Protein AF-A0A534AQY7-F1 (afdb_monomer_lite)

Sequence (95 aa):
MRLPFAALLLFAPAAGAAQSSAERMTNDSYTRSHDYDLVHQRIEVRNFDWDSTSFDGRVTTTLLALRPGLDSVVLDAGKGLAVARVVDARGAALR

Structure (mmCIF, N/CA/C/O backbone):
data_AF-A0A534AQY7-F1
#
_entry.id   AF-A0A534AQY7-F1
#
loop_
_atom_site.group_PDB
_atom_site.id
_atom_site.type_symbol
_atom_site.label_atom_id
_atom_site.label_alt_id
_atom_site.label_comp_id
_atom_site.label_asym_id
_atom_site.label_entity_id
_atom_site.label_seq_id
_atom_site.pdbx_PDB_ins_code
_atom_site.Cartn_x
_atom_site.Cartn_y
_atom_site.Cartn_z
_atom_site.occupancy
_atom_site.B_iso_or_equiv
_atom_site.auth_seq_id
_atom_site.auth_comp_id
_atom_site.auth_asym_id
_atom_site.auth_atom_id
_atom_site.pdbx_PDB_model_num
ATOM 1 N N . MET A 1 1 ? 37.587 63.076 -17.686 1.00 42.66 1 MET A N 1
ATOM 2 C CA . MET A 1 1 ? 37.328 62.193 -16.527 1.00 42.66 1 MET A CA 1
ATOM 3 C C . MET A 1 1 ? 36.135 62.753 -15.769 1.00 42.66 1 MET A C 1
ATOM 5 O O . MET A 1 1 ? 36.260 63.812 -15.172 1.00 42.66 1 MET A O 1
ATOM 9 N N . ARG A 1 2 ? 34.954 62.140 -15.896 1.00 42.00 2 ARG A N 1
ATOM 10 C CA . ARG A 1 2 ? 33.722 62.583 -15.222 1.00 42.00 2 ARG A CA 1
ATOM 11 C C . ARG A 1 2 ? 33.092 61.341 -14.597 1.00 42.00 2 ARG A C 1
ATOM 13 O O . ARG A 1 2 ? 32.651 60.463 -15.327 1.00 42.00 2 ARG A O 1
ATOM 20 N N . LEU A 1 3 ? 33.157 61.244 -13.273 1.00 53.47 3 LEU A N 1
ATOM 21 C CA . LEU A 1 3 ? 32.483 60.214 -12.483 1.00 53.47 3 LEU A CA 1
ATOM 22 C C . LEU A 1 3 ? 30.973 60.496 -12.486 1.00 53.47 3 LEU A C 1
ATOM 24 O O . LEU A 1 3 ? 30.593 61.592 -12.067 1.00 53.47 3 LEU A O 1
ATOM 28 N N . PRO A 1 4 ? 30.103 59.560 -12.903 1.00 53.94 4 PRO A N 1
ATOM 29 C CA . PRO A 1 4 ? 28.691 59.663 -12.602 1.00 53.94 4 PRO A CA 1
ATOM 30 C C . PRO A 1 4 ? 28.397 58.995 -11.257 1.00 53.94 4 PRO A C 1
ATOM 32 O O . PRO A 1 4 ? 28.542 57.791 -11.061 1.00 53.94 4 PRO A O 1
ATOM 35 N N . PHE A 1 5 ? 28.020 59.876 -10.341 1.00 51.59 5 PHE A N 1
ATOM 36 C CA . PHE A 1 5 ? 27.209 59.691 -9.149 1.00 51.59 5 PHE A CA 1
ATOM 37 C C . PHE A 1 5 ? 26.295 58.447 -9.156 1.00 51.59 5 PHE A C 1
ATOM 39 O O . PHE A 1 5 ? 25.437 58.294 -10.018 1.00 51.59 5 PHE A O 1
ATOM 46 N N . ALA A 1 6 ? 26.486 57.623 -8.125 1.00 58.69 6 ALA A N 1
ATOM 47 C CA . ALA A 1 6 ? 25.481 56.933 -7.317 1.00 58.69 6 ALA A CA 1
ATOM 48 C C . ALA A 1 6 ? 24.161 56.483 -7.980 1.00 58.69 6 ALA A C 1
ATOM 50 O O . ALA A 1 6 ? 23.224 57.260 -8.141 1.00 58.69 6 ALA A O 1
ATOM 51 N N . ALA A 1 7 ? 24.018 55.166 -8.132 1.00 56.97 7 ALA A N 1
ATOM 52 C CA . ALA A 1 7 ? 22.736 54.489 -7.967 1.00 56.97 7 ALA A CA 1
ATOM 53 C C . ALA A 1 7 ? 22.969 53.245 -7.099 1.00 56.97 7 ALA A C 1
ATOM 55 O O . ALA A 1 7 ? 23.257 52.158 -7.596 1.00 56.97 7 ALA A O 1
ATOM 56 N N . LEU A 1 8 ? 22.917 53.428 -5.776 1.00 54.81 8 LEU A N 1
ATOM 57 C CA . LEU A 1 8 ? 22.866 52.317 -4.830 1.00 54.81 8 LEU A CA 1
ATOM 58 C C . LEU A 1 8 ? 21.468 51.693 -4.969 1.00 54.81 8 LEU A C 1
ATOM 60 O O . LEU A 1 8 ? 20.503 52.163 -4.370 1.00 54.81 8 LEU A O 1
ATOM 64 N N . LEU A 1 9 ? 21.339 50.687 -5.834 1.00 61.09 9 LEU A N 1
ATOM 65 C CA . LEU A 1 9 ? 20.143 49.854 -5.914 1.00 61.09 9 LEU A CA 1
ATOM 66 C C . LEU A 1 9 ? 20.016 49.102 -4.587 1.00 61.09 9 LEU A C 1
ATOM 68 O O . LEU A 1 9 ? 20.696 48.106 -4.345 1.00 61.09 9 LEU A O 1
ATOM 72 N N . LEU A 1 10 ? 19.164 49.627 -3.710 1.00 53.09 10 LEU A N 1
ATOM 73 C CA . LEU A 1 10 ? 18.685 48.941 -2.521 1.00 53.09 10 LEU A CA 1
ATOM 74 C C . LEU A 1 10 ? 17.956 47.671 -2.975 1.00 53.09 10 LEU A C 1
ATOM 76 O O . LEU A 1 10 ? 16.791 47.715 -3.364 1.00 53.09 10 LEU A O 1
ATOM 80 N N . PHE A 1 11 ? 18.649 46.534 -2.939 1.00 58.47 11 PHE A N 1
ATOM 81 C CA . PHE A 1 11 ? 18.016 45.221 -2.965 1.00 58.47 11 PHE A CA 1
ATOM 82 C C . PHE A 1 11 ? 17.224 45.066 -1.665 1.00 58.47 11 PHE A C 1
ATOM 84 O O . PHE A 1 11 ? 17.745 44.595 -0.655 1.00 58.47 11 PHE A O 1
ATOM 91 N N . ALA A 1 12 ? 15.963 45.497 -1.669 1.00 58.97 12 ALA A N 1
ATOM 92 C CA . ALA A 1 12 ? 15.021 45.051 -0.659 1.00 58.97 12 ALA A CA 1
ATOM 93 C C . ALA A 1 12 ? 14.864 43.532 -0.840 1.00 58.97 12 ALA A C 1
ATOM 95 O O . ALA A 1 12 ? 14.510 43.100 -1.942 1.00 58.97 12 ALA A O 1
ATOM 96 N N . PRO A 1 13 ? 15.143 42.700 0.179 1.00 54.50 13 PRO A N 1
ATOM 97 C CA . PRO A 1 13 ? 14.781 41.301 0.092 1.00 54.50 13 PRO A CA 1
ATOM 98 C C . P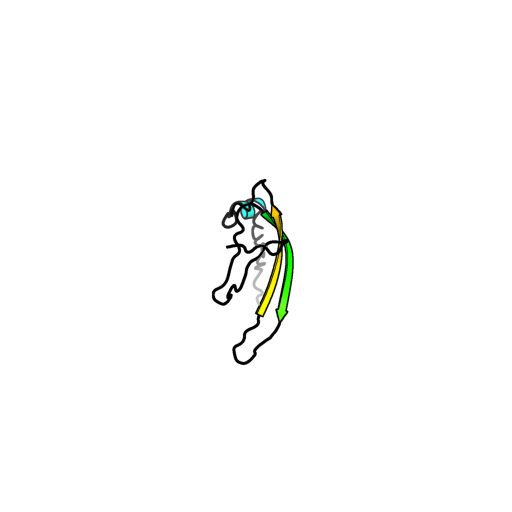RO A 1 13 ? 13.262 41.271 -0.045 1.00 54.50 13 PRO A C 1
ATOM 100 O O . PRO A 1 13 ? 12.543 41.733 0.842 1.00 54.50 13 PRO A O 1
ATOM 103 N N . ALA A 1 14 ? 12.764 40.761 -1.171 1.00 59.00 14 ALA A N 1
ATOM 104 C CA . ALA A 1 14 ? 11.396 40.292 -1.224 1.00 59.00 14 ALA A CA 1
ATOM 105 C C . ALA A 1 14 ? 11.326 39.191 -0.167 1.00 59.00 14 ALA A C 1
ATOM 107 O O . ALA A 1 14 ? 11.802 38.078 -0.389 1.00 59.00 14 ALA A O 1
ATOM 108 N N . ALA A 1 15 ? 10.830 39.532 1.022 1.00 58.59 15 ALA A N 1
ATOM 109 C CA . ALA A 1 15 ? 10.397 38.547 1.984 1.00 58.59 15 ALA A CA 1
ATOM 110 C C . ALA A 1 15 ? 9.287 37.785 1.266 1.00 58.59 15 ALA A C 1
ATOM 112 O O . ALA A 1 15 ? 8.142 38.233 1.231 1.00 58.59 15 ALA A O 1
ATOM 113 N N . GLY A 1 16 ? 9.654 36.699 0.579 1.00 54.16 16 GLY A N 1
ATOM 114 C CA . GLY A 1 16 ? 8.691 35.748 0.065 1.00 54.16 16 GLY A CA 1
ATOM 115 C C . GLY A 1 16 ? 7.837 35.400 1.263 1.00 54.16 16 GLY A C 1
ATOM 116 O O . GLY A 1 16 ? 8.376 34.894 2.247 1.00 54.16 16 GLY A O 1
ATOM 117 N N . ALA A 1 17 ? 6.568 35.809 1.232 1.00 60.81 17 ALA A N 1
ATOM 118 C CA . ALA A 1 17 ? 5.641 35.546 2.311 1.00 60.81 17 ALA A CA 1
ATOM 119 C C . ALA A 1 17 ? 5.704 34.041 2.548 1.00 60.81 17 ALA A C 1
ATOM 121 O O . ALA A 1 17 ? 5.273 33.249 1.709 1.00 60.81 17 ALA A O 1
ATOM 122 N N . ALA A 1 18 ? 6.365 33.643 3.633 1.00 60.38 18 ALA A N 1
ATOM 123 C CA . ALA A 1 18 ? 6.399 32.260 4.029 1.00 60.38 18 ALA A CA 1
ATOM 124 C C . ALA A 1 18 ? 4.945 31.941 4.344 1.00 60.38 18 ALA A C 1
ATOM 126 O O . ALA A 1 18 ? 4.428 32.421 5.350 1.00 60.38 18 ALA A O 1
ATOM 127 N N . GLN A 1 19 ? 4.276 31.224 3.434 1.00 59.47 19 GLN A N 1
ATOM 128 C CA . GLN A 1 19 ? 2.896 30.803 3.639 1.00 59.47 19 GLN A CA 1
ATOM 129 C C . GLN A 1 19 ? 2.810 30.220 5.043 1.00 59.47 19 GLN A C 1
ATOM 131 O O . GLN A 1 19 ? 3.631 29.368 5.418 1.00 59.47 19 GLN A O 1
ATOM 136 N N . SER A 1 20 ? 1.884 30.735 5.839 1.00 66.25 20 SER A N 1
ATOM 137 C CA . SER A 1 20 ? 1.730 30.285 7.213 1.00 66.25 20 SER A CA 1
ATOM 138 C C . SER A 1 20 ? 1.318 28.811 7.219 1.00 66.25 20 SER A C 1
ATOM 140 O O . SER A 1 20 ? 0.706 28.304 6.275 1.00 66.25 20 SER A O 1
ATOM 142 N N . SER A 1 21 ? 1.643 28.083 8.286 1.00 58.41 21 SER A N 1
ATOM 143 C CA . SER A 1 21 ? 1.154 26.707 8.455 1.00 58.41 21 SER A CA 1
ATOM 144 C C . SER A 1 21 ? -0.379 26.642 8.380 1.00 58.41 21 SER A C 1
ATOM 146 O O . SER A 1 21 ? -0.923 25.687 7.837 1.00 58.41 21 SER A O 1
ATOM 148 N N . ALA A 1 22 ? -1.064 27.701 8.826 1.00 61.66 22 ALA A N 1
ATOM 149 C CA . ALA A 1 22 ? -2.514 27.846 8.737 1.00 61.66 22 ALA A CA 1
ATOM 150 C C . ALA A 1 22 ? -3.026 27.939 7.285 1.00 61.66 22 ALA A C 1
ATOM 152 O O . ALA A 1 22 ? -4.034 27.318 6.952 1.00 61.66 22 ALA A O 1
ATOM 153 N N . GLU A 1 23 ? -2.314 28.647 6.403 1.00 60.03 23 GLU A N 1
ATOM 154 C CA . GLU A 1 23 ? -2.644 28.725 4.969 1.00 60.03 23 GLU A CA 1
ATOM 155 C C . GLU A 1 23 ? -2.351 27.414 4.223 1.00 60.03 23 GLU A C 1
ATOM 157 O O . GLU A 1 23 ? -3.048 27.083 3.265 1.00 60.03 23 GLU A O 1
ATOM 162 N N . ARG A 1 24 ? -1.366 26.621 4.675 1.00 58.28 24 ARG A N 1
ATOM 163 C CA . ARG A 1 24 ? -1.157 25.253 4.157 1.00 58.28 24 ARG A CA 1
ATOM 164 C C . ARG A 1 24 ? -2.281 24.299 4.560 1.00 58.28 24 ARG A C 1
ATOM 166 O O . ARG A 1 24 ? -2.639 23.437 3.770 1.00 58.28 24 ARG A O 1
ATOM 173 N N . MET A 1 25 ? -2.846 24.469 5.755 1.00 55.41 25 MET A N 1
ATOM 174 C CA . MET A 1 25 ? -3.970 23.660 6.246 1.00 55.41 25 MET A CA 1
ATOM 175 C C . MET A 1 25 ? -5.296 23.973 5.537 1.00 55.41 25 MET A C 1
ATOM 177 O O . MET A 1 25 ? -6.169 23.120 5.497 1.00 55.41 25 MET A O 1
ATOM 181 N N . THR A 1 26 ? -5.458 25.178 4.979 1.00 55.03 26 THR A N 1
ATOM 182 C CA . THR A 1 26 ? -6.689 25.607 4.283 1.00 55.03 26 THR A CA 1
ATOM 183 C C . THR A 1 26 ? -6.663 25.368 2.770 1.00 55.03 26 THR A C 1
ATOM 185 O O . THR A 1 26 ? -7.714 25.435 2.136 1.00 55.03 26 THR A O 1
ATOM 188 N N . ASN A 1 27 ? -5.505 25.057 2.169 1.00 52.81 27 ASN A N 1
ATOM 189 C CA . ASN A 1 27 ? -5.396 24.664 0.754 1.00 52.81 27 ASN A CA 1
ATOM 190 C C . ASN A 1 27 ? -5.703 23.170 0.580 1.00 52.81 27 ASN A C 1
ATOM 192 O O . ASN A 1 27 ? -4.877 22.336 0.202 1.00 52.81 27 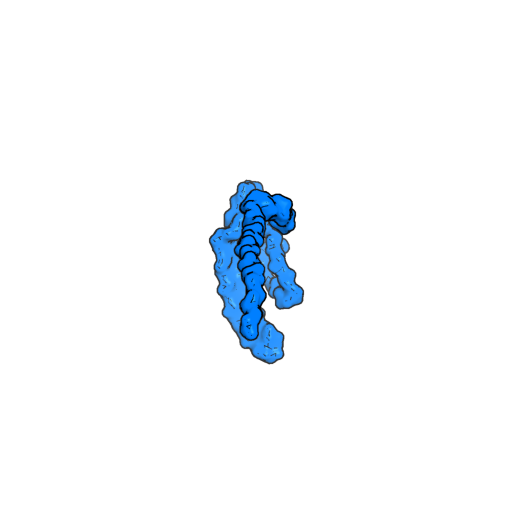ASN A O 1
ATOM 196 N N . ASP A 1 28 ? -6.934 22.867 0.956 1.00 51.41 28 ASP A N 1
ATOM 197 C CA . ASP A 1 28 ? -7.435 21.604 1.457 1.00 51.41 28 ASP A CA 1
ATOM 198 C C . ASP A 1 28 ? -7.720 20.559 0.368 1.00 51.41 28 ASP A C 1
ATOM 200 O O . ASP A 1 28 ? -8.728 19.860 0.362 1.00 51.41 28 ASP A O 1
ATOM 204 N N . SER A 1 29 ? -6.764 20.390 -0.544 1.00 45.38 29 SER A N 1
ATOM 205 C CA . SER A 1 29 ? -6.637 19.171 -1.355 1.00 45.38 29 SER A CA 1
ATOM 206 C C . SER A 1 29 ? -6.254 17.952 -0.489 1.00 45.38 29 SER A C 1
ATOM 208 O O . SER A 1 29 ? -6.064 16.859 -1.017 1.00 45.38 29 SER A O 1
ATOM 210 N N . TYR A 1 30 ? -6.103 18.151 0.829 1.00 47.69 30 TYR A N 1
ATOM 211 C CA . TYR A 1 30 ? -5.668 17.179 1.829 1.00 47.69 30 TYR A CA 1
ATOM 212 C C . TYR A 1 30 ? -6.785 16.759 2.807 1.00 47.69 30 TYR A C 1
ATOM 214 O O . TYR A 1 30 ? -6.566 15.847 3.604 1.00 47.69 30 TYR A O 1
ATOM 222 N N . THR A 1 31 ? -8.007 17.301 2.693 1.00 45.00 31 THR A N 1
ATOM 223 C CA . THR A 1 31 ? -9.219 16.748 3.337 1.00 45.00 31 THR A CA 1
ATOM 224 C C . THR A 1 31 ? -9.721 15.529 2.573 1.00 45.00 31 THR A C 1
ATOM 226 O O . THR A 1 31 ? -10.870 15.406 2.159 1.00 45.00 31 THR A O 1
ATOM 229 N N . ARG A 1 32 ? -8.855 14.523 2.444 1.00 53.44 32 ARG A N 1
ATOM 230 C CA . ARG A 1 32 ? -9.363 13.169 2.626 1.00 53.44 32 ARG A CA 1
ATOM 231 C C . ARG A 1 32 ? -9.636 13.089 4.125 1.00 53.44 32 ARG A C 1
ATOM 233 O O . ARG A 1 32 ? -8.726 13.272 4.930 1.00 53.44 32 ARG A O 1
ATOM 240 N N . SER A 1 33 ? -10.895 12.883 4.500 1.00 52.31 33 SER A N 1
ATOM 241 C CA . SER A 1 33 ? -11.227 12.374 5.829 1.00 52.31 33 SER A CA 1
ATOM 242 C C . SER A 1 33 ? -10.404 11.101 6.016 1.00 52.31 33 SER A C 1
ATOM 244 O O . SER A 1 33 ? -10.744 10.059 5.466 1.00 52.31 33 SER A O 1
ATOM 246 N N . HIS A 1 34 ? -9.251 11.206 6.671 1.00 69.62 34 HIS A N 1
ATOM 247 C CA . HIS A 1 34 ? -8.393 10.063 6.912 1.00 69.62 34 HIS A CA 1
ATOM 248 C C . HIS A 1 34 ? -8.985 9.360 8.129 1.00 69.62 34 HIS A C 1
ATOM 250 O O . HIS A 1 34 ? -8.822 9.801 9.259 1.00 69.62 34 HIS A O 1
ATOM 256 N N . ASP A 1 35 ? -9.742 8.287 7.904 1.00 86.50 35 ASP A N 1
ATOM 257 C CA . ASP A 1 35 ? -10.228 7.418 8.984 1.00 86.50 35 ASP A CA 1
ATOM 258 C C . ASP A 1 35 ? -9.081 6.646 9.671 1.00 86.50 35 ASP A C 1
ATOM 260 O O . ASP A 1 35 ? -9.298 5.917 10.642 1.00 86.50 35 ASP A O 1
ATOM 264 N N . TYR A 1 36 ? -7.849 6.823 9.185 1.00 90.44 36 TYR A N 1
ATOM 265 C CA . TYR A 1 36 ? -6.635 6.202 9.680 1.00 90.44 36 TYR A CA 1
ATOM 266 C C . TYR A 1 36 ? -5.389 7.063 9.437 1.00 90.44 36 TYR A C 1
ATOM 268 O O . TYR A 1 36 ? -5.282 7.741 8.418 1.00 90.44 36 TYR A O 1
ATOM 276 N N . ASP A 1 37 ? -4.400 6.921 10.315 1.00 90.56 37 ASP A N 1
ATOM 277 C CA . ASP A 1 37 ? -3.042 7.430 10.125 1.00 90.56 37 ASP A CA 1
ATOM 278 C C . ASP A 1 37 ? -2.097 6.321 9.651 1.00 90.56 37 ASP A C 1
ATOM 280 O O . ASP A 1 37 ? -2.193 5.169 10.085 1.00 90.56 37 ASP A O 1
ATOM 284 N N . LEU A 1 38 ? -1.135 6.669 8.791 1.00 92.50 38 LEU A N 1
ATOM 285 C CA . LEU A 1 38 ? -0.034 5.778 8.422 1.00 92.50 38 LEU A CA 1
ATOM 286 C C . LEU A 1 38 ? 1.065 5.834 9.485 1.00 92.50 38 LEU A C 1
ATOM 288 O O . LEU A 1 38 ? 1.708 6.861 9.674 1.00 92.50 38 LEU A O 1
ATOM 292 N N . VAL A 1 39 ? 1.303 4.707 10.156 1.00 95.69 39 VAL A N 1
ATOM 293 C CA . VAL A 1 39 ? 2.295 4.595 11.238 1.00 95.69 39 VAL A CA 1
ATOM 294 C C . VAL A 1 39 ? 3.631 4.076 10.714 1.00 95.69 39 VAL A C 1
ATOM 296 O O . VAL A 1 39 ? 4.694 4.527 11.132 1.00 95.69 39 VAL A O 1
ATOM 299 N N . HIS A 1 40 ? 3.590 3.095 9.811 1.00 97.38 40 HIS A N 1
ATOM 300 C CA . HIS A 1 40 ? 4.787 2.465 9.263 1.00 97.38 40 HIS A CA 1
ATOM 301 C C . HIS A 1 40 ? 4.510 1.857 7.891 1.00 97.38 40 HIS A C 1
ATOM 303 O O . HIS A 1 40 ? 3.393 1.426 7.604 1.00 97.38 40 HIS A O 1
ATOM 309 N N . GLN A 1 41 ? 5.549 1.759 7.066 1.00 97.38 41 GLN A N 1
ATOM 310 C CA . GLN A 1 41 ? 5.493 1.046 5.802 1.00 97.38 41 GLN A CA 1
ATOM 311 C C . GLN A 1 41 ? 6.787 0.266 5.573 1.00 97.38 41 GLN A C 1
ATOM 313 O O . GLN A 1 41 ? 7.884 0.817 5.665 1.00 97.38 41 GLN A O 1
ATOM 318 N N . ARG A 1 42 ? 6.645 -1.017 5.240 1.00 98.38 42 ARG A N 1
ATOM 319 C CA . ARG A 1 42 ? 7.734 -1.869 4.760 1.00 98.38 42 ARG A CA 1
ATOM 320 C C . ARG A 1 42 ? 7.513 -2.153 3.284 1.00 98.38 42 ARG A C 1
ATOM 322 O O . ARG A 1 42 ? 6.469 -2.684 2.914 1.00 98.38 42 ARG A O 1
ATOM 329 N N . ILE A 1 43 ? 8.514 -1.836 2.472 1.00 97.94 43 ILE A N 1
ATOM 330 C CA . ILE A 1 43 ? 8.514 -2.085 1.031 1.00 97.94 43 ILE A CA 1
ATOM 331 C C . ILE A 1 43 ? 9.563 -3.151 0.738 1.00 97.94 43 ILE A C 1
ATOM 333 O O . ILE A 1 43 ? 10.733 -3.003 1.087 1.00 97.94 43 ILE A O 1
ATOM 337 N N . GLU A 1 44 ? 9.129 -4.233 0.110 1.00 98.50 44 GLU A N 1
ATOM 338 C CA . GLU A 1 44 ? 9.972 -5.344 -0.309 1.00 98.50 44 GLU A CA 1
ATOM 339 C C . GLU A 1 44 ? 9.840 -5.486 -1.819 1.00 98.50 44 GLU A C 1
ATOM 341 O O . GLU A 1 44 ? 8.739 -5.701 -2.318 1.00 98.50 44 GLU A O 1
ATOM 346 N N . VAL A 1 45 ? 10.953 -5.379 -2.535 1.00 98.06 45 VAL A N 1
ATOM 347 C CA . VAL A 1 45 ? 11.014 -5.522 -3.994 1.00 98.06 45 VAL A CA 1
ATOM 348 C C . VAL A 1 45 ? 11.938 -6.676 -4.353 1.00 98.06 45 VAL A C 1
ATOM 350 O O . VAL A 1 45 ? 12.925 -6.930 -3.656 1.00 98.06 45 VAL A O 1
ATOM 353 N N . ARG A 1 46 ? 11.593 -7.410 -5.406 1.00 98.19 46 ARG A N 1
ATOM 354 C CA . ARG A 1 46 ? 12.314 -8.602 -5.862 1.00 98.19 46 ARG A CA 1
ATOM 355 C C . ARG A 1 46 ? 12.049 -8.866 -7.344 1.00 98.19 46 ARG A C 1
ATOM 357 O O . ARG A 1 46 ? 11.195 -8.227 -7.947 1.00 98.19 46 ARG A O 1
ATOM 364 N N . ASN A 1 47 ? 12.769 -9.846 -7.893 1.00 97.94 47 ASN A N 1
ATOM 365 C CA . ASN A 1 47 ? 12.600 -10.329 -9.266 1.00 97.94 47 ASN A CA 1
ATOM 366 C C . ASN A 1 47 ? 12.643 -9.192 -10.299 1.00 97.94 47 ASN A C 1
ATOM 368 O O . ASN A 1 47 ? 11.730 -9.029 -11.100 1.00 97.94 47 ASN A O 1
ATOM 372 N N . PHE A 1 48 ? 13.698 -8.380 -10.244 1.00 98.31 48 PHE A N 1
ATOM 373 C CA . PHE A 1 48 ? 13.918 -7.327 -11.226 1.00 98.31 48 PHE A CA 1
ATOM 374 C C . PHE A 1 48 ? 14.136 -7.939 -12.610 1.00 98.31 48 PHE A C 1
ATOM 376 O O . PHE A 1 48 ? 15.071 -8.719 -12.804 1.00 98.31 48 PHE A O 1
ATOM 383 N N . ASP A 1 49 ? 13.289 -7.549 -13.552 1.00 97.94 49 ASP A N 1
ATOM 384 C CA . ASP A 1 49 ? 13.411 -7.858 -14.967 1.00 97.94 49 ASP A CA 1
ATOM 385 C C . ASP A 1 49 ? 13.820 -6.583 -15.711 1.00 97.94 49 ASP A C 1
ATOM 387 O O . ASP A 1 49 ? 13.081 -5.596 -15.774 1.00 97.94 49 ASP A O 1
ATOM 391 N N . TRP A 1 50 ? 15.032 -6.607 -16.260 1.00 97.31 50 TRP A N 1
ATOM 392 C CA . TRP A 1 50 ? 15.612 -5.480 -16.981 1.00 97.31 50 TRP A CA 1
ATOM 393 C C . TRP A 1 50 ? 15.135 -5.381 -18.431 1.00 97.31 50 TRP A C 1
ATOM 395 O O . TRP A 1 50 ? 15.210 -4.291 -18.994 1.00 97.31 50 TRP A O 1
ATOM 405 N N . ASP A 1 51 ? 14.600 -6.460 -19.009 1.00 97.94 51 ASP A N 1
ATOM 406 C CA . ASP A 1 51 ? 14.062 -6.450 -20.372 1.00 97.94 51 ASP A CA 1
ATOM 407 C C . ASP A 1 51 ? 12.695 -5.758 -20.398 1.00 97.94 51 ASP A C 1
ATOM 409 O O . ASP A 1 51 ? 12.426 -4.915 -21.256 1.00 97.94 51 ASP A O 1
ATOM 413 N N . SER A 1 52 ? 11.836 -6.072 -19.422 1.00 96.00 52 SER A N 1
ATOM 414 C CA . SER A 1 52 ? 10.515 -5.441 -19.274 1.00 96.00 52 SER A CA 1
ATOM 415 C C . SER A 1 52 ? 10.508 -4.210 -18.363 1.00 96.00 52 SER A C 1
ATOM 417 O O . SER A 1 52 ? 9.485 -3.529 -18.256 1.00 96.00 52 SER A O 1
ATOM 419 N N . THR A 1 53 ? 11.632 -3.890 -17.713 1.00 96.50 53 THR A N 1
ATOM 420 C CA . THR A 1 53 ? 11.757 -2.820 -16.703 1.00 96.50 53 THR A CA 1
ATOM 421 C C . THR A 1 53 ? 10.728 -2.940 -15.574 1.00 96.50 53 THR A C 1
ATOM 423 O O . THR A 1 53 ? 10.082 -1.966 -15.185 1.00 96.50 53 THR A O 1
ATO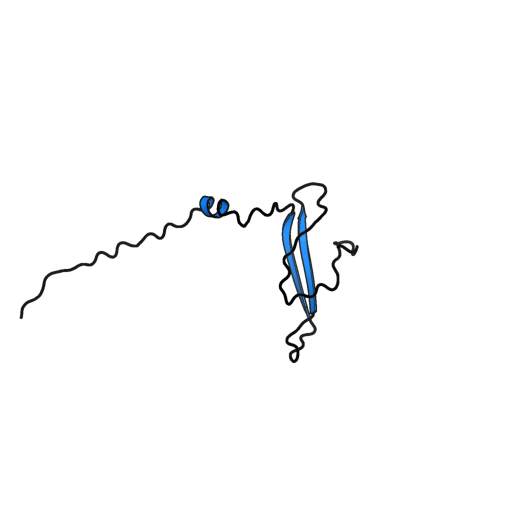M 426 N N . SER A 1 54 ? 10.559 -4.155 -15.050 1.00 97.00 54 SER A N 1
ATOM 427 C CA . SER A 1 54 ? 9.553 -4.469 -14.032 1.00 97.00 54 SER A CA 1
ATOM 428 C C . SER A 1 54 ? 10.148 -5.181 -12.816 1.00 97.00 54 SER A C 1
ATOM 430 O O . SER A 1 54 ? 11.279 -5.664 -12.828 1.00 97.00 54 SER A O 1
ATOM 432 N N . PHE A 1 55 ? 9.392 -5.193 -11.722 1.00 97.81 55 PHE A N 1
ATOM 433 C CA . PHE A 1 55 ? 9.684 -5.970 -10.522 1.00 97.81 55 PHE A CA 1
ATOM 434 C C . PHE A 1 55 ? 8.369 -6.327 -9.832 1.00 97.81 55 PHE A C 1
ATOM 436 O O . PHE A 1 55 ? 7.354 -5.648 -10.021 1.00 97.81 55 PHE A O 1
ATOM 443 N N . ASP A 1 56 ? 8.395 -7.353 -8.987 1.00 98.25 56 ASP A N 1
ATOM 444 C CA . ASP A 1 56 ? 7.303 -7.636 -8.060 1.00 98.25 56 ASP A CA 1
ATOM 445 C C . ASP A 1 56 ? 7.740 -7.431 -6.613 1.00 98.25 56 ASP A C 1
ATOM 447 O O . ASP A 1 56 ? 8.908 -7.194 -6.294 1.00 98.25 56 ASP A O 1
ATOM 451 N N . GLY A 1 57 ? 6.773 -7.458 -5.706 1.00 97.81 57 GLY A N 1
ATOM 452 C CA . GLY A 1 57 ? 7.059 -7.138 -4.327 1.00 97.81 57 GLY A CA 1
ATOM 453 C C . GLY A 1 57 ? 5.857 -7.199 -3.414 1.00 97.81 57 GLY A C 1
ATOM 454 O O . GLY A 1 57 ? 4.773 -7.666 -3.771 1.00 97.81 57 GLY A O 1
ATOM 455 N N . ARG A 1 58 ? 6.080 -6.711 -2.198 1.00 97.88 58 ARG A N 1
ATOM 456 C CA . ARG A 1 58 ? 5.061 -6.561 -1.170 1.00 97.88 58 ARG A CA 1
ATOM 457 C C . ARG A 1 58 ? 5.254 -5.235 -0.458 1.00 97.88 58 ARG A C 1
ATOM 459 O O . ARG A 1 58 ? 6.358 -4.899 -0.037 1.00 97.88 58 ARG A O 1
ATOM 466 N N . VAL A 1 59 ? 4.149 -4.528 -0.272 1.00 97.75 59 VAL A N 1
ATOM 467 C CA . VAL A 1 59 ? 4.068 -3.389 0.635 1.00 97.75 59 VAL A CA 1
ATOM 468 C C . VAL A 1 59 ? 3.217 -3.807 1.825 1.00 97.75 59 VAL A C 1
ATOM 470 O O . VAL A 1 59 ? 2.080 -4.242 1.652 1.00 97.75 59 VAL A O 1
ATOM 473 N N . THR A 1 60 ? 3.771 -3.686 3.026 1.00 98.06 60 THR A N 1
ATOM 474 C CA . THR A 1 60 ? 3.028 -3.842 4.279 1.00 98.06 60 THR A CA 1
ATOM 475 C C . THR A 1 60 ? 2.886 -2.469 4.911 1.00 98.06 60 THR A C 1
ATOM 477 O O . THR A 1 60 ? 3.888 -1.864 5.293 1.00 98.06 60 THR A O 1
ATOM 480 N N . THR A 1 61 ? 1.651 -1.992 5.034 1.00 96.75 61 THR A N 1
ATOM 481 C CA . THR A 1 61 ? 1.332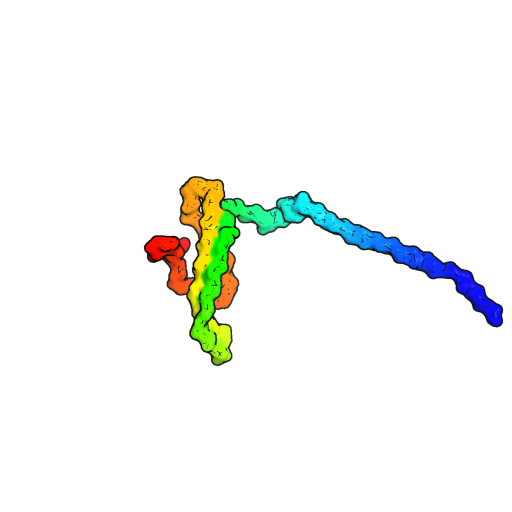 -0.700 5.644 1.00 96.75 61 THR A CA 1
ATOM 482 C C . THR A 1 61 ? 0.682 -0.927 7.005 1.00 96.75 61 THR A C 1
ATOM 484 O O . THR A 1 61 ? -0.343 -1.600 7.101 1.00 96.75 61 THR A O 1
ATOM 487 N N . THR A 1 62 ? 1.265 -0.356 8.054 1.00 96.75 62 THR A N 1
ATOM 488 C CA . THR A 1 62 ? 0.689 -0.339 9.401 1.00 96.75 62 THR A CA 1
ATOM 489 C C . THR A 1 62 ? -0.087 0.952 9.580 1.00 96.75 62 THR A C 1
ATOM 491 O O . THR A 1 62 ? 0.480 2.041 9.460 1.00 96.75 62 THR A O 1
ATOM 494 N N . LEU A 1 63 ? -1.372 0.819 9.888 1.00 93.75 63 LEU A N 1
ATOM 495 C CA . LEU A 1 63 ? -2.293 1.934 10.051 1.00 93.75 63 LEU A CA 1
ATOM 496 C C . LEU A 1 63 ? -2.809 2.001 11.487 1.00 93.75 63 LEU A C 1
ATOM 498 O O . LEU A 1 63 ? -3.019 0.966 12.124 1.00 93.75 63 LEU A O 1
ATOM 502 N N . LEU A 1 64 ? -3.050 3.214 11.970 1.00 92.75 64 LEU A N 1
ATOM 503 C CA . LEU A 1 64 ? -3.804 3.475 13.189 1.00 92.75 64 LEU A CA 1
ATOM 504 C C . LEU A 1 64 ? -5.190 3.973 12.792 1.00 92.75 64 LEU A C 1
ATOM 506 O O . LEU A 1 64 ? -5.303 5.053 12.230 1.00 92.75 64 LEU A O 1
ATOM 510 N N . ALA A 1 65 ? -6.242 3.215 13.095 1.00 92.19 65 ALA A N 1
ATOM 511 C CA . ALA A 1 65 ? -7.607 3.701 12.912 1.00 92.19 65 ALA A CA 1
ATOM 512 C C . ALA A 1 65 ? -7.887 4.864 13.879 1.00 92.19 65 ALA A C 1
ATOM 514 O O . ALA A 1 65 ? -7.650 4.740 15.082 1.00 92.19 65 ALA A O 1
ATOM 515 N N . LEU A 1 66 ? -8.421 5.971 13.362 1.00 90.19 66 LEU A N 1
ATOM 516 C CA . LEU A 1 66 ? -8.778 7.148 14.163 1.00 90.19 66 LEU A CA 1
ATOM 517 C C . LEU A 1 66 ? -10.201 7.068 14.726 1.00 90.19 66 LEU A C 1
ATOM 519 O O . LEU A 1 66 ? -10.555 7.811 15.642 1.00 90.19 66 LEU A O 1
ATOM 523 N N . ARG A 1 67 ? -11.024 6.160 14.190 1.00 85.12 67 ARG A N 1
ATOM 524 C CA . ARG A 1 67 ? -12.401 5.913 14.623 1.00 85.12 67 ARG A CA 1
ATOM 525 C C . ARG A 1 67 ? -12.669 4.411 14.767 1.00 85.12 67 ARG A C 1
ATOM 527 O O . ARG A 1 67 ? -12.105 3.614 14.014 1.00 85.12 67 ARG A O 1
ATOM 534 N N . PRO A 1 68 ? -13.537 3.999 15.710 1.00 88.38 68 PRO A N 1
ATOM 535 C CA . PRO A 1 68 ? -14.035 2.631 15.750 1.00 88.38 68 PRO A CA 1
ATOM 536 C C . PRO A 1 68 ? -14.737 2.269 14.438 1.00 88.38 68 PRO A C 1
ATOM 538 O O . PRO A 1 68 ? -15.447 3.094 13.871 1.00 88.38 68 PRO A O 1
ATOM 541 N N . GLY A 1 69 ? -14.581 1.021 13.993 1.00 87.12 69 GLY A N 1
ATOM 542 C CA . GLY A 1 69 ? -15.305 0.515 12.826 1.00 87.12 69 GLY A CA 1
ATOM 543 C C . GLY A 1 69 ? -14.739 0.941 11.472 1.00 87.12 69 GLY A C 1
ATOM 544 O O . GLY A 1 69 ? -15.501 0.990 10.516 1.00 87.12 69 GLY A O 1
ATOM 545 N N . LEU A 1 70 ? -13.433 1.227 11.376 1.00 88.81 70 LEU A N 1
ATOM 546 C CA . LEU A 1 70 ? -12.758 1.401 10.087 1.00 88.81 70 LEU A CA 1
ATOM 547 C C . LEU A 1 70 ? -13.044 0.199 9.172 1.00 88.81 70 LEU A C 1
ATOM 549 O O . LEU A 1 70 ? -12.620 -0.920 9.469 1.00 88.81 70 LEU A O 1
ATOM 553 N N . ASP A 1 71 ? -13.756 0.440 8.075 1.00 89.25 71 ASP A N 1
ATOM 554 C CA . ASP A 1 71 ? -14.205 -0.593 7.137 1.00 89.25 71 ASP A CA 1
ATOM 555 C C . ASP A 1 71 ? -13.438 -0.578 5.809 1.00 89.25 71 ASP A C 1
ATOM 557 O O . ASP A 1 71 ? -13.405 -1.583 5.097 1.00 89.25 71 ASP A O 1
ATOM 561 N N . SER A 1 72 ? -12.796 0.545 5.489 1.00 90.25 72 SER A N 1
ATOM 562 C CA . SER A 1 72 ? -12.178 0.799 4.198 1.00 90.25 72 SER A CA 1
ATOM 563 C C . SER A 1 72 ? -10.892 1.608 4.341 1.00 90.25 72 SER A C 1
ATOM 565 O O . SER A 1 72 ? -10.742 2.472 5.201 1.00 90.25 72 SER A O 1
ATOM 567 N N . VAL A 1 73 ? -9.930 1.296 3.477 1.00 89.38 73 VAL A N 1
ATOM 568 C CA . VAL A 1 73 ? -8.641 1.980 3.367 1.00 89.38 73 VAL A CA 1
ATOM 569 C C . VAL A 1 73 ? -8.443 2.301 1.898 1.00 89.38 73 VAL A C 1
ATOM 571 O O . VAL A 1 73 ? -8.500 1.404 1.060 1.00 89.38 73 VAL A O 1
ATOM 574 N N . VAL A 1 74 ? -8.203 3.569 1.575 1.00 89.00 74 VAL A N 1
ATOM 575 C CA . VAL A 1 74 ? -8.030 4.013 0.191 1.00 89.00 74 VAL A CA 1
ATOM 576 C C . VAL A 1 74 ? -6.571 4.397 -0.035 1.00 89.00 74 VAL A C 1
ATOM 578 O O . VAL A 1 74 ? -6.054 5.335 0.570 1.00 89.00 74 VAL A O 1
ATOM 581 N N . LEU A 1 75 ? -5.897 3.654 -0.909 1.00 89.25 75 LEU A N 1
ATOM 582 C CA . LEU A 1 75 ? -4.501 3.877 -1.283 1.00 89.25 75 LEU A CA 1
ATOM 583 C C . LEU A 1 75 ? -4.421 4.255 -2.758 1.00 89.25 75 LEU A C 1
ATOM 585 O O . LEU A 1 75 ? -5.192 3.753 -3.575 1.00 89.25 75 LEU A O 1
ATOM 589 N N . ASP A 1 76 ? -3.467 5.111 -3.100 1.00 88.62 76 ASP A N 1
ATOM 590 C CA . ASP A 1 76 ? -3.279 5.541 -4.479 1.00 88.62 76 ASP A CA 1
ATOM 591 C C . ASP A 1 76 ? -2.409 4.530 -5.241 1.00 88.62 76 ASP A C 1
ATOM 593 O O . ASP A 1 76 ? -1.354 4.105 -4.766 1.00 88.62 7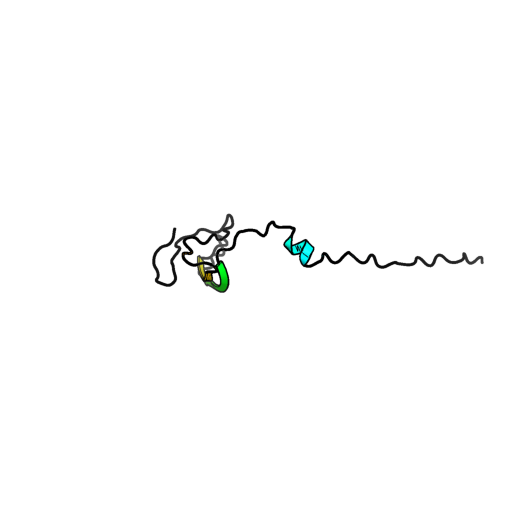6 ASP A O 1
ATOM 597 N N . ALA A 1 77 ? -2.850 4.155 -6.443 1.00 89.56 77 ALA A N 1
ATOM 598 C CA . ALA A 1 77 ? -2.142 3.243 -7.336 1.00 89.56 77 ALA A CA 1
ATOM 599 C C . ALA A 1 77 ? -1.907 3.915 -8.695 1.00 89.56 77 ALA A C 1
ATOM 601 O O . ALA A 1 77 ? -2.844 4.309 -9.390 1.00 89.56 77 ALA A O 1
ATOM 602 N N . GLY A 1 78 ? -0.636 4.061 -9.076 1.00 89.62 78 GLY A N 1
ATOM 603 C CA . GLY A 1 78 ? -0.254 4.616 -10.374 1.00 89.62 78 GLY A CA 1
ATOM 604 C C . GLY A 1 78 ? -0.511 3.643 -11.530 1.00 89.62 78 GLY A C 1
ATOM 605 O O . GLY A 1 78 ? -0.609 2.436 -11.332 1.00 89.62 78 GLY A O 1
ATOM 606 N N . LYS A 1 79 ? -0.536 4.163 -12.765 1.00 89.00 79 LYS A N 1
ATOM 607 C CA . LYS A 1 79 ? -0.854 3.402 -13.995 1.00 89.00 79 LYS A CA 1
ATOM 608 C C . LYS A 1 79 ? 0.012 2.152 -14.248 1.00 89.00 79 LYS A C 1
ATOM 610 O O . LYS A 1 79 ? -0.393 1.310 -15.036 1.00 89.00 79 LYS A O 1
ATOM 615 N N . GLY A 1 80 ? 1.186 2.041 -13.623 1.00 91.88 80 GLY A N 1
ATOM 616 C CA . GLY A 1 80 ? 2.093 0.891 -13.752 1.00 91.88 80 GLY A CA 1
ATOM 617 C C . GLY A 1 80 ? 2.016 -0.129 -12.610 1.00 91.88 80 GLY A C 1
ATOM 618 O O . GLY A 1 80 ? 2.751 -1.110 -12.639 1.00 91.88 80 GLY A O 1
ATOM 619 N N . LEU A 1 81 ? 1.173 0.091 -11.595 1.00 95.19 81 LEU A N 1
ATOM 620 C CA . LEU A 1 81 ? 1.069 -0.798 -10.439 1.00 95.19 81 LEU A CA 1
ATOM 621 C C . LEU A 1 81 ? -0.057 -1.819 -10.644 1.00 95.19 81 LEU A C 1
ATOM 623 O O . LEU A 1 81 ? -1.236 -1.475 -10.586 1.00 95.19 81 LEU A O 1
ATOM 627 N N . ALA A 1 82 ? 0.306 -3.087 -10.827 1.00 95.50 82 ALA A N 1
ATOM 628 C CA . ALA A 1 82 ? -0.645 -4.194 -10.831 1.00 95.50 82 ALA A CA 1
ATOM 629 C C . ALA A 1 82 ? -0.782 -4.788 -9.418 1.00 95.50 82 ALA A C 1
ATOM 631 O O . ALA A 1 82 ? 0.167 -5.355 -8.874 1.00 95.50 82 ALA A O 1
ATOM 632 N N . VAL A 1 83 ? -1.969 -4.682 -8.814 1.00 95.06 83 VAL A N 1
ATOM 633 C CA . VAL A 1 83 ? -2.248 -5.259 -7.490 1.00 95.06 83 VAL A CA 1
ATOM 634 C C . VAL A 1 83 ? -2.660 -6.721 -7.644 1.00 95.06 83 VAL A C 1
ATOM 636 O O . VAL A 1 83 ? -3.754 -7.019 -8.113 1.00 95.06 83 VAL A O 1
ATOM 639 N N . ALA A 1 84 ? -1.789 -7.642 -7.230 1.00 96.31 84 ALA A N 1
ATOM 640 C CA . ALA A 1 84 ? -2.065 -9.078 -7.315 1.00 96.31 84 ALA A CA 1
ATOM 641 C C . ALA A 1 84 ? -2.948 -9.596 -6.166 1.00 96.31 84 ALA A C 1
ATOM 643 O O . ALA A 1 84 ? -3.779 -10.481 -6.363 1.00 96.31 84 ALA A O 1
ATOM 644 N N . ARG A 1 85 ? -2.745 -9.084 -4.944 1.00 96.62 85 ARG A N 1
ATOM 645 C CA . ARG A 1 85 ? -3.474 -9.507 -3.740 1.00 96.62 85 ARG A CA 1
ATOM 646 C C . ARG A 1 85 ? -3.373 -8.448 -2.646 1.00 96.62 85 ARG A C 1
ATOM 648 O O . ARG A 1 85 ? -2.289 -7.924 -2.406 1.00 96.62 85 ARG A O 1
ATOM 655 N N . VAL A 1 86 ? -4.473 -8.227 -1.927 1.00 97.31 86 VAL A N 1
ATOM 656 C CA . VAL A 1 86 ? -4.518 -7.421 -0.699 1.00 97.31 86 VAL A CA 1
ATOM 657 C C . VAL A 1 86 ? -5.012 -8.299 0.448 1.00 97.31 86 VAL A C 1
ATOM 659 O O . VAL A 1 86 ? -5.943 -9.090 0.274 1.00 97.31 86 VAL A O 1
ATOM 662 N N . VAL A 1 87 ? -4.365 -8.205 1.609 1.00 97.75 87 VAL A N 1
ATOM 663 C CA . VAL A 1 87 ? -4.762 -8.925 2.824 1.00 97.75 87 VAL A CA 1
ATOM 664 C C . VAL A 1 87 ? -4.632 -8.042 4.057 1.00 97.75 87 VAL A C 1
ATOM 666 O O . VAL A 1 87 ? -3.813 -7.125 4.075 1.00 97.75 87 VAL A O 1
ATOM 669 N N . ASP A 1 88 ? -5.407 -8.349 5.093 1.00 95.44 88 ASP A N 1
ATOM 670 C CA . ASP A 1 88 ? -5.226 -7.765 6.419 1.00 95.44 88 ASP A CA 1
ATOM 671 C C . ASP A 1 88 ? -4.044 -8.407 7.176 1.00 95.44 88 ASP A C 1
ATOM 673 O O . ASP A 1 88 ? -3.386 -9.341 6.705 1.00 95.44 88 ASP A O 1
ATOM 677 N N . ALA A 1 89 ? -3.788 -7.928 8.396 1.00 92.69 89 ALA A N 1
ATOM 678 C CA . ALA A 1 89 ? -2.727 -8.449 9.260 1.00 92.69 89 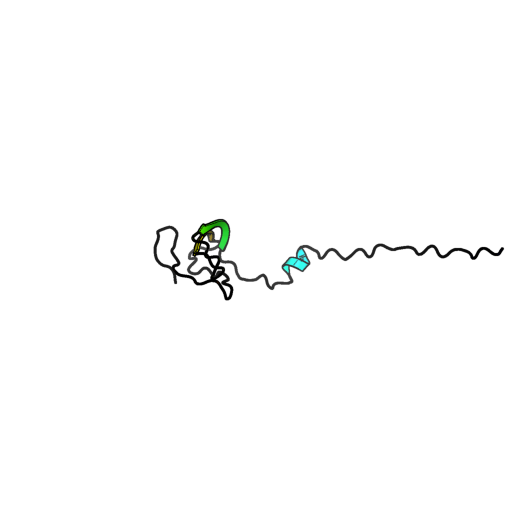ALA A CA 1
ATOM 679 C C . ALA A 1 89 ? -2.902 -9.934 9.650 1.00 92.69 89 ALA A C 1
ATOM 681 O O . ALA A 1 89 ? -1.944 -10.566 10.094 1.00 92.69 89 ALA A O 1
ATOM 682 N N . ARG A 1 90 ? -4.106 -10.498 9.494 1.00 94.44 90 ARG A N 1
ATOM 683 C CA . ARG A 1 90 ? -4.425 -11.913 9.743 1.00 94.44 90 ARG A CA 1
ATOM 684 C C . ARG A 1 90 ? -4.359 -12.756 8.464 1.00 94.44 90 ARG A C 1
ATOM 686 O O . ARG A 1 90 ? -4.571 -13.965 8.524 1.00 94.44 90 ARG A O 1
ATOM 693 N N . GLY A 1 91 ? -4.057 -12.148 7.317 1.00 95.62 91 GLY A N 1
ATOM 694 C CA . GLY A 1 91 ? -4.009 -12.810 6.015 1.00 95.62 91 GLY A CA 1
ATOM 695 C C . GLY A 1 91 ? -5.372 -12.958 5.331 1.00 95.62 91 GLY A C 1
ATOM 696 O O . GLY A 1 91 ? -5.443 -13.590 4.268 1.00 95.62 91 GLY A O 1
ATOM 697 N N . ALA A 1 92 ? -6.438 -12.386 5.901 1.00 96.19 92 ALA A N 1
ATOM 698 C CA . ALA A 1 92 ? -7.761 -12.383 5.288 1.00 96.19 92 ALA A CA 1
ATOM 699 C C . ALA A 1 92 ? -7.758 -11.467 4.063 1.00 96.19 92 ALA A C 1
ATOM 701 O O . ALA A 1 92 ? -7.186 -10.381 4.096 1.00 96.19 92 ALA A O 1
ATOM 702 N N . ALA A 1 93 ? -8.369 -11.913 2.966 1.00 97.00 93 ALA A N 1
ATOM 703 C CA . ALA A 1 93 ? -8.411 -11.137 1.733 1.00 97.00 93 ALA A CA 1
ATOM 704 C C . ALA A 1 93 ? -9.257 -9.867 1.904 1.00 97.00 93 ALA A C 1
ATOM 706 O O . ALA A 1 93 ? -10.380 -9.934 2.404 1.00 97.00 93 ALA A O 1
ATOM 707 N N . LEU A 1 94 ? -8.719 -8.739 1.443 1.00 93.12 94 LEU A N 1
ATOM 708 C CA . LEU A 1 94 ? -9.416 -7.456 1.348 1.00 93.12 94 LEU A CA 1
ATOM 709 C C . LEU A 1 94 ? -9.743 -7.162 -0.124 1.00 93.12 94 LEU A C 1
ATOM 711 O O . LEU A 1 94 ? -9.118 -7.738 -1.021 1.00 93.12 94 LEU A O 1
ATOM 715 N N . ARG A 1 95 ? -10.746 -6.315 -0.362 1.00 82.06 95 ARG A N 1
ATOM 716 C CA . ARG A 1 95 ? -11.224 -5.935 -1.698 1.00 82.06 95 ARG A CA 1
ATOM 717 C C . ARG A 1 95 ? -10.991 -4.462 -1.964 1.00 82.06 95 ARG A C 1
ATOM 719 O O . ARG A 1 95 ? -11.171 -3.682 -1.006 1.00 82.06 95 ARG A O 1
#

Secondary structure (DSSP, 8-state):
--------------------HHHHHHS-TT----SEEEEEEEEEEEEEETTTTEEEEEEEEEEEESSTT---------TT------B-TT--B--

pLDDT: mean 80.22, std 19.12, range [42.0, 98.5]

Radius of gyration: 25.77 Å; chains: 1; bounding box: 53×75×36 Å

Foldseek 3Di:
DDDDDDDPPPPDPPPPPPQDPVNVVVVPPPPPVPQKDFDDKDWAWDDQDPVVRDIDTDIDTDIDGPDPPPDDDDDDDDPPDDDPFDADPVRHGDD